Protein AF-A0A921FKG8-F1 (afdb_monomer_lite)

Secondary structure (DSSP, 8-state):
--HHHHHHHHHHT--HHHHHHHHHHTTT-S------HHHHHHHHTTT-

Radius of gyration: 11.28 Å; chains: 1; bounding box: 27×23×23 Å

Structure (mmCIF, N/CA/C/O backbone):
data_AF-A0A921FKG8-F1
#
_entry.id   AF-A0A9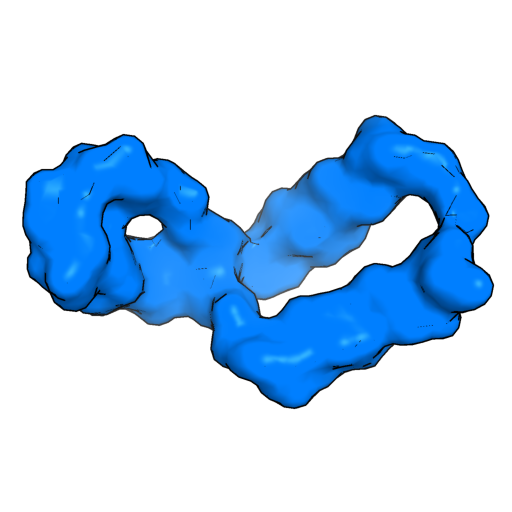21FKG8-F1
#
loop_
_atom_site.group_PDB
_atom_site.id
_atom_site.type_symbol
_atom_site.label_atom_id
_atom_site.label_alt_id
_atom_site.label_comp_id
_atom_site.label_asym_id
_atom_site.label_entity_id
_atom_site.label_seq_id
_atom_site.pdbx_PDB_ins_code
_atom_site.Cartn_x
_atom_site.Cartn_y
_atom_site.Cartn_z
_atom_site.occupancy
_atom_site.B_iso_or_equiv
_atom_site.auth_seq_id
_atom_site.auth_comp_id
_atom_site.auth_asym_id
_atom_site.auth_atom_id
_atom_site.pdbx_PDB_model_num
ATOM 1 N N . MET A 1 1 ? -13.558 -5.741 8.517 1.00 72.25 1 MET A N 1
ATOM 2 C CA . MET A 1 1 ? -12.242 -5.233 8.991 1.00 72.25 1 MET A CA 1
ATOM 3 C C . MET A 1 1 ? -12.329 -3.702 9.115 1.00 72.25 1 MET A C 1
ATOM 5 O O . MET A 1 1 ? -13.175 -3.140 8.439 1.00 72.25 1 MET A O 1
ATOM 9 N N . ASN A 1 2 ? -11.574 -3.018 9.991 1.00 87.06 2 ASN A N 1
ATOM 10 C CA . ASN A 1 2 ? -11.588 -1.540 10.079 1.00 87.06 2 ASN A CA 1
ATOM 11 C C . ASN A 1 2 ? -10.388 -0.930 9.321 1.00 87.06 2 ASN A C 1
ATOM 13 O O . ASN A 1 2 ? -9.487 -1.658 8.896 1.00 87.06 2 ASN A O 1
ATOM 17 N N . ILE A 1 3 ? -10.388 0.387 9.087 1.00 88.50 3 ILE A N 1
ATOM 18 C CA . ILE A 1 3 ? -9.365 1.022 8.237 1.00 88.50 3 ILE A CA 1
ATOM 19 C C . ILE A 1 3 ? -7.951 0.929 8.829 1.00 88.50 3 ILE A C 1
ATOM 21 O O . ILE A 1 3 ? -6.969 0.882 8.090 1.00 88.50 3 ILE A O 1
ATOM 25 N N . GLU A 1 4 ? -7.833 0.865 10.154 1.00 91.06 4 GLU A N 1
ATOM 26 C CA . GLU A 1 4 ? -6.550 0.728 10.843 1.00 91.06 4 GLU A CA 1
ATOM 27 C C . GLU A 1 4 ? -5.977 -0.680 10.684 1.00 91.06 4 GLU A C 1
A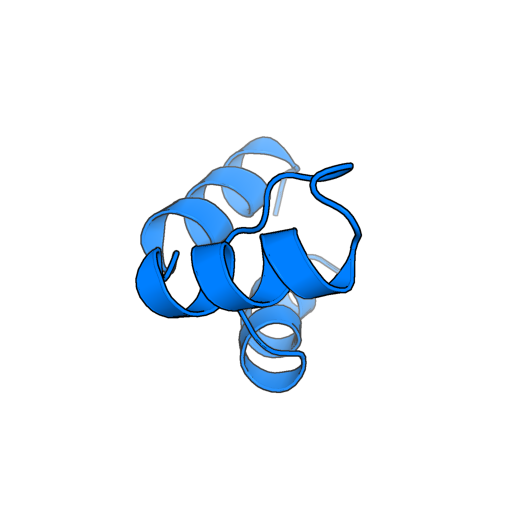TOM 29 O O . GLU A 1 4 ? -4.794 -0.835 10.380 1.00 91.06 4 GLU A O 1
ATOM 34 N N . THR A 1 5 ? -6.813 -1.711 10.818 1.00 90.69 5 THR A N 1
ATOM 35 C CA . THR A 1 5 ? -6.431 -3.099 10.551 1.00 90.69 5 THR A CA 1
ATOM 36 C C . THR A 1 5 ? -6.045 -3.276 9.087 1.00 90.69 5 THR A C 1
ATOM 38 O O . THR A 1 5 ? -5.013 -3.876 8.810 1.00 90.69 5 THR A O 1
ATOM 41 N N . LEU A 1 6 ? -6.797 -2.678 8.153 1.00 90.31 6 LEU A N 1
ATOM 42 C CA . LEU A 1 6 ? -6.454 -2.688 6.730 1.00 90.31 6 LEU A CA 1
ATOM 43 C C . LEU A 1 6 ? -5.046 -2.110 6.522 1.00 90.31 6 LEU A C 1
ATOM 45 O O . LEU A 1 6 ? -4.185 -2.782 5.966 1.00 90.31 6 LEU A O 1
ATOM 49 N N . LYS A 1 7 ? -4.762 -0.912 7.048 1.00 92.00 7 LYS A N 1
ATOM 50 C CA . LYS A 1 7 ? -3.426 -0.299 6.946 1.00 92.00 7 LYS A CA 1
ATOM 51 C C . LYS A 1 7 ? -2.320 -1.192 7.515 1.00 92.00 7 LYS A C 1
ATOM 53 O O . LYS A 1 7 ? -1.272 -1.300 6.888 1.00 92.00 7 LYS A O 1
ATOM 58 N N . LYS A 1 8 ? -2.544 -1.861 8.653 1.00 93.44 8 LYS A N 1
ATOM 59 C CA . LYS A 1 8 ? -1.570 -2.807 9.231 1.00 93.44 8 LYS A CA 1
ATOM 60 C C . LYS A 1 8 ? -1.307 -4.000 8.312 1.00 93.44 8 LYS A C 1
ATOM 62 O O . LYS A 1 8 ? -0.149 -4.333 8.092 1.00 93.44 8 LYS A O 1
ATOM 67 N N . GLU A 1 9 ? -2.349 -4.593 7.736 1.00 91.88 9 GLU A N 1
ATOM 68 C CA . GLU A 1 9 ? -2.220 -5.722 6.804 1.00 91.88 9 GLU A CA 1
ATOM 69 C C . GLU A 1 9 ? -1.478 -5.342 5.512 1.00 91.88 9 GLU A C 1
ATOM 71 O O . GLU A 1 9 ? -0.713 -6.148 4.977 1.00 91.88 9 GLU A O 1
ATOM 76 N N . PHE A 1 10 ? -1.685 -4.114 5.025 1.00 92.81 10 PHE A N 1
ATOM 77 C CA . PHE A 1 10 ? -0.943 -3.548 3.897 1.00 92.81 10 PHE A CA 1
ATOM 78 C C . PHE A 1 10 ? 0.529 -3.307 4.243 1.00 92.81 10 PHE A C 1
ATOM 80 O O . PHE A 1 10 ? 1.402 -3.720 3.482 1.00 92.81 10 PHE A O 1
ATOM 87 N N . SER A 1 11 ? 0.811 -2.695 5.398 1.00 93.06 11 SER A N 1
ATOM 88 C CA . SER A 1 11 ? 2.181 -2.454 5.863 1.00 93.06 11 SER A CA 1
ATOM 89 C C . SER A 1 11 ? 2.950 -3.753 6.116 1.00 93.06 11 SER A C 1
ATOM 91 O O . SER A 1 11 ? 4.114 -3.849 5.749 1.00 93.06 11 SER A O 1
ATOM 93 N N . ALA A 1 12 ? 2.310 -4.772 6.696 1.00 93.12 12 ALA A N 1
ATOM 94 C CA . ALA A 1 12 ? 2.947 -6.055 7.006 1.00 93.12 12 ALA A CA 1
ATOM 95 C C . ALA A 1 12 ? 3.392 -6.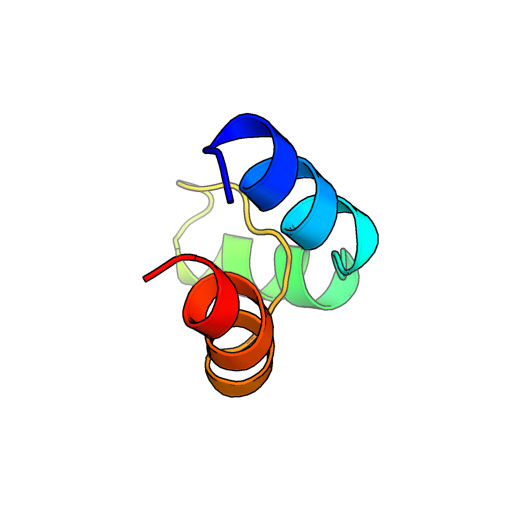836 5.758 1.00 93.12 12 ALA A C 1
ATOM 97 O O . ALA A 1 12 ? 4.284 -7.674 5.841 1.00 93.12 12 ALA A O 1
ATOM 98 N N . ARG A 1 13 ? 2.768 -6.573 4.604 1.00 91.50 13 ARG A N 1
ATOM 99 C CA . ARG A 1 13 ? 3.107 -7.196 3.315 1.00 91.50 13 ARG A CA 1
ATOM 100 C C . ARG A 1 13 ? 3.822 -6.235 2.369 1.00 91.50 13 ARG A C 1
ATOM 102 O O . ARG A 1 13 ? 3.956 -6.541 1.187 1.00 91.50 13 ARG A O 1
ATOM 109 N N . ALA A 1 14 ? 4.239 -5.069 2.858 1.00 93.31 14 ALA A N 1
ATOM 110 C CA . ALA A 1 14 ? 4.869 -4.063 2.025 1.00 93.31 14 ALA A CA 1
ATOM 111 C C . ALA A 1 14 ? 6.170 -4.589 1.403 1.00 93.31 14 ALA A C 1
ATOM 113 O O . ALA A 1 14 ? 6.919 -5.345 2.021 1.00 93.31 14 ALA A O 1
ATOM 114 N N . ASN A 1 15 ? 6.437 -4.168 0.171 1.00 93.06 15 ASN A N 1
ATOM 115 C CA . ASN A 1 15 ? 7.663 -4.480 -0.547 1.00 93.06 15 ASN A CA 1
ATOM 116 C C . ASN A 1 15 ? 8.317 -3.172 -1.000 1.00 93.06 15 ASN A C 1
ATOM 118 O O . ASN A 1 15 ? 7.863 -2.537 -1.952 1.00 93.06 15 ASN A O 1
ATOM 122 N N . GLU A 1 16 ? 9.373 -2.763 -0.301 1.00 89.94 16 GLU A N 1
ATOM 123 C CA . GLU A 1 16 ? 10.046 -1.481 -0.537 1.00 89.94 16 GLU A CA 1
ATOM 124 C C . GLU A 1 16 ? 10.711 -1.400 -1.914 1.00 89.94 16 GLU A C 1
ATOM 126 O O . GLU A 1 16 ? 10.685 -0.349 -2.551 1.00 89.94 16 GLU A O 1
ATOM 131 N N . GLU A 1 17 ? 11.239 -2.512 -2.424 1.00 90.19 17 GLU A N 1
ATOM 132 C CA . GLU A 1 17 ? 11.862 -2.567 -3.748 1.00 90.19 17 GLU A CA 1
ATOM 133 C C . GLU A 1 17 ? 10.831 -2.241 -4.837 1.00 90.19 17 GLU A C 1
ATOM 135 O O . GLU A 1 17 ? 10.989 -1.289 -5.607 1.00 90.19 17 GLU A O 1
ATOM 140 N N . LYS A 1 18 ? 9.694 -2.949 -4.831 1.00 89.12 18 LYS A N 1
ATOM 141 C CA . LYS A 1 18 ? 8.574 -2.671 -5.742 1.00 89.12 18 LYS A CA 1
ATOM 142 C C . LYS A 1 18 ? 7.986 -1.277 -5.513 1.00 89.12 18 LYS A C 1
ATOM 144 O O . LYS A 1 18 ? 7.570 -0.628 -6.472 1.00 89.12 18 LYS A O 1
ATOM 149 N N . ALA A 1 19 ? 7.931 -0.808 -4.266 1.00 90.25 19 ALA A N 1
ATOM 150 C CA . ALA A 1 19 ? 7.444 0.529 -3.946 1.00 90.25 19 ALA A CA 1
ATOM 151 C C . ALA A 1 19 ? 8.309 1.606 -4.608 1.00 90.25 19 ALA A C 1
ATOM 153 O O . ALA A 1 19 ? 7.765 2.461 -5.301 1.00 90.25 19 ALA A O 1
ATOM 154 N N . ASN A 1 20 ? 9.634 1.518 -4.485 1.00 87.81 20 ASN A N 1
ATOM 155 C CA . ASN A 1 20 ? 10.569 2.470 -5.085 1.00 87.81 20 ASN A CA 1
ATOM 156 C C . ASN A 1 20 ? 10.442 2.522 -6.615 1.00 87.81 20 ASN A C 1
ATOM 158 O O . ASN A 1 20 ? 10.444 3.607 -7.200 1.00 87.81 20 ASN A O 1
ATOM 162 N N . HIS A 1 21 ? 10.221 1.376 -7.268 1.00 86.88 21 HIS A N 1
ATOM 163 C CA . HIS A 1 21 ? 9.919 1.339 -8.702 1.00 86.88 21 HIS A CA 1
ATOM 164 C C . HIS A 1 21 ? 8.607 2.066 -9.062 1.00 86.88 21 HIS A C 1
ATOM 166 O O . HIS A 1 21 ? 8.540 2.769 -10.073 1.00 86.88 21 HIS A O 1
ATOM 172 N N . LEU A 1 22 ? 7.563 1.934 -8.239 1.00 84.25 22 LEU A N 1
ATOM 173 C CA . LEU A 1 22 ? 6.260 2.576 -8.469 1.00 84.25 22 LEU A CA 1
ATOM 174 C C . LEU A 1 22 ? 6.268 4.081 -8.179 1.00 84.25 22 LEU A C 1
ATOM 176 O O . LEU A 1 22 ? 5.566 4.841 -8.851 1.00 84.25 22 LEU A O 1
ATOM 180 N N . VAL A 1 23 ? 7.074 4.522 -7.213 1.00 86.75 23 VAL A N 1
ATOM 181 C CA . VAL A 1 23 ? 7.250 5.942 -6.886 1.00 86.75 23 VAL A CA 1
ATOM 182 C C . VAL A 1 23 ? 7.736 6.709 -8.127 1.00 86.75 23 VAL A C 1
ATOM 184 O O . VAL A 1 23 ? 7.173 7.755 -8.457 1.00 86.75 23 VAL A O 1
ATOM 187 N N . GLY A 1 24 ? 8.685 6.149 -8.889 1.00 85.38 24 GLY A N 1
ATOM 188 C CA . GLY A 1 24 ? 9.159 6.736 -10.148 1.00 85.38 24 GLY A CA 1
ATOM 189 C C . GLY A 1 24 ? 8.076 6.831 -11.232 1.00 85.38 24 GLY A C 1
ATOM 190 O O . GLY A 1 24 ? 7.963 7.857 -11.905 1.00 85.38 24 GLY A O 1
ATOM 191 N N . TYR A 1 25 ? 7.222 5.808 -11.355 1.00 86.88 25 TYR A N 1
ATOM 192 C CA . TYR A 1 25 ? 6.107 5.793 -12.313 1.00 86.88 25 TYR A CA 1
ATOM 193 C C . TYR A 1 25 ? 5.115 6.941 -12.069 1.00 86.88 25 TYR A C 1
ATOM 195 O O . TYR A 1 25 ? 4.653 7.584 -13.011 1.00 86.88 25 TYR A O 1
ATOM 203 N N . MET A 1 26 ? 4.847 7.259 -10.801 1.00 88.75 26 MET A N 1
ATOM 204 C CA . MET A 1 26 ? 3.928 8.331 -10.403 1.00 88.75 26 MET A CA 1
ATOM 205 C C . MET A 1 26 ? 4.635 9.659 -10.099 1.00 88.75 26 MET A C 1
ATOM 207 O O . MET A 1 26 ? 4.111 10.480 -9.346 1.00 88.75 26 MET A O 1
ATOM 211 N N . ARG A 1 27 ? 5.828 9.885 -10.671 1.00 90.19 27 ARG A N 1
ATOM 212 C CA . ARG A 1 27 ? 6.605 11.134 -10.524 1.00 90.19 27 ARG A CA 1
ATOM 213 C C . ARG A 1 27 ? 6.826 11.546 -9.062 1.00 90.19 27 ARG A C 1
ATOM 215 O O . ARG A 1 27 ? 6.817 12.731 -8.743 1.00 90.19 27 ARG A O 1
ATOM 222 N N . ASN A 1 28 ? 7.012 10.567 -8.179 1.00 90.00 28 ASN A N 1
ATOM 223 C CA . ASN A 1 28 ? 7.217 10.741 -6.741 1.00 90.00 28 ASN A CA 1
ATOM 224 C C . ASN A 1 28 ? 6.064 11.451 -5.996 1.00 90.00 28 ASN A C 1
ATOM 226 O O . ASN A 1 28 ? 6.284 12.017 -4.930 1.00 90.00 28 ASN A O 1
ATOM 230 N N . GLN A 1 29 ? 4.836 11.438 -6.529 1.00 92.25 29 GLN A N 1
ATOM 231 C CA . GLN A 1 29 ? 3.696 12.126 -5.900 1.00 92.25 29 GLN A CA 1
ATOM 232 C C . GLN A 1 29 ? 3.038 11.333 -4.766 1.00 92.25 29 GLN A C 1
ATOM 234 O O . GLN A 1 29 ? 2.309 11.900 -3.955 1.00 92.25 29 GLN A O 1
ATOM 239 N N . PHE A 1 30 ? 3.277 10.023 -4.711 1.00 91.19 30 PHE A N 1
ATOM 240 C CA . PHE A 1 30 ? 2.629 9.132 -3.757 1.00 91.19 30 PHE A CA 1
ATOM 241 C C . PHE A 1 30 ? 3.620 8.131 -3.179 1.00 91.19 30 PHE A C 1
ATOM 243 O O . PHE A 1 30 ? 4.538 7.676 -3.864 1.00 91.19 30 PHE A O 1
ATOM 250 N N . LEU A 1 31 ? 3.375 7.755 -1.926 1.00 88.69 31 LEU A N 1
ATOM 251 C CA . LEU A 1 31 ? 4.028 6.624 -1.281 1.00 88.69 31 LEU A CA 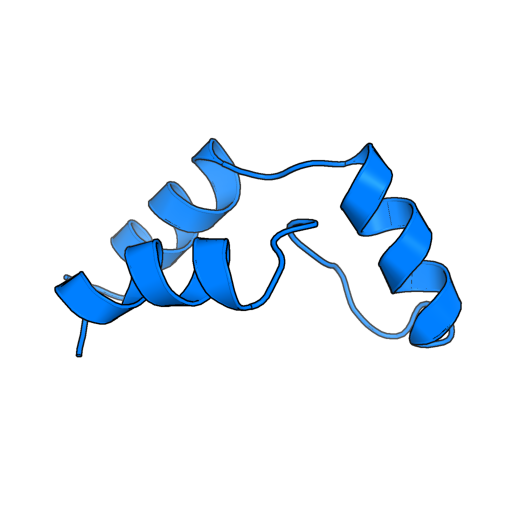1
ATOM 252 C C . LEU A 1 31 ? 3.258 5.344 -1.602 1.00 88.69 31 LEU A C 1
ATOM 254 O O . LEU A 1 31 ? 2.025 5.328 -1.606 1.00 88.69 31 LEU A O 1
ATOM 258 N N . PHE A 1 32 ? 3.991 4.264 -1.850 1.00 92.75 32 PHE A N 1
ATOM 259 C CA . PHE A 1 32 ? 3.424 2.970 -2.207 1.00 92.75 32 PHE A CA 1
ATOM 260 C C . PHE A 1 32 ? 3.843 1.899 -1.208 1.00 92.75 32 PHE A C 1
ATOM 262 O O . PHE A 1 32 ? 4.968 1.890 -0.730 1.00 92.75 32 PHE A O 1
ATOM 269 N N . TYR A 1 33 ? 2.952 0.937 -0.970 1.00 93.81 33 TYR A N 1
ATOM 270 C CA . TYR A 1 33 ? 3.290 -0.302 -0.262 1.00 93.81 33 TYR A CA 1
ATOM 271 C C . TYR A 1 33 ? 3.993 -1.333 -1.164 1.00 93.81 33 TYR A C 1
ATOM 273 O O . TYR A 1 33 ? 4.335 -2.412 -0.703 1.00 93.81 33 TYR A O 1
ATOM 281 N N . GLY A 1 34 ? 4.166 -1.054 -2.462 1.00 93.62 34 GLY A N 1
ATOM 282 C CA . GLY A 1 34 ? 4.811 -1.987 -3.398 1.00 93.62 34 GLY A CA 1
ATOM 283 C C . GLY A 1 34 ? 3.985 -3.226 -3.758 1.00 93.62 34 GLY A C 1
ATOM 284 O O . GLY A 1 34 ? 4.518 -4.179 -4.319 1.00 93.62 34 GLY A O 1
ATOM 285 N N . LEU A 1 35 ? 2.687 -3.216 -3.451 1.00 92.88 35 LEU A N 1
ATOM 286 C CA . LEU A 1 35 ? 1.769 -4.327 -3.696 1.00 92.88 35 LEU A CA 1
A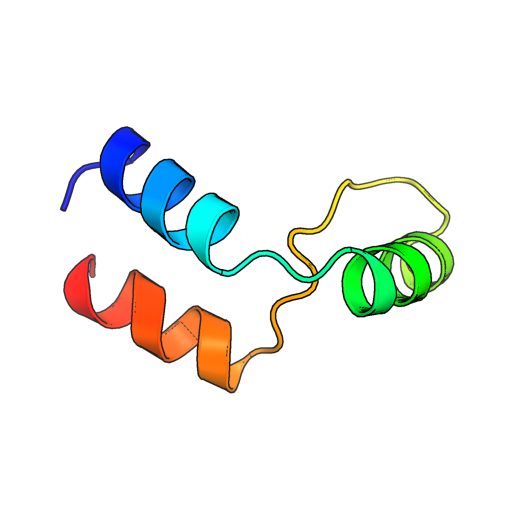TOM 287 C C . LEU A 1 35 ? 1.079 -4.193 -5.054 1.00 92.88 35 LEU A C 1
ATOM 289 O O . LEU A 1 35 ? 0.480 -3.158 -5.366 1.00 92.88 35 LEU A O 1
ATOM 293 N N . GLN A 1 36 ? 1.118 -5.259 -5.849 1.00 90.12 36 GLN A N 1
ATOM 294 C CA . GLN A 1 36 ? 0.441 -5.318 -7.141 1.00 90.12 36 GLN A CA 1
ATOM 295 C C . GLN A 1 36 ? -1.052 -5.636 -6.982 1.00 90.12 36 GLN A C 1
ATOM 297 O O . GLN A 1 36 ? -1.530 -6.047 -5.924 1.00 90.12 36 GLN A O 1
ATOM 302 N N . THR A 1 37 ? -1.819 -5.442 -8.057 1.00 90.50 37 THR A N 1
ATOM 303 C CA . THR A 1 37 ? -3.283 -5.593 -8.053 1.00 90.50 37 THR A CA 1
ATOM 304 C C . THR A 1 37 ? -3.790 -6.928 -7.476 1.00 90.50 37 THR A C 1
ATOM 306 O O . THR A 1 37 ? -4.750 -6.871 -6.705 1.00 90.50 37 THR A O 1
ATOM 309 N N . PRO A 1 38 ? -3.198 -8.105 -7.776 1.00 92.00 38 PRO A N 1
ATOM 310 C CA . PRO A 1 38 ? -3.649 -9.373 -7.193 1.00 92.00 38 PRO A CA 1
ATOM 311 C C . PRO A 1 38 ? -3.445 -9.443 -5.672 1.00 92.00 38 PRO A C 1
ATOM 313 O O . PRO A 1 38 ? -4.371 -9.790 -4.943 1.00 92.00 38 PRO A O 1
ATOM 316 N N . GLU A 1 39 ? -2.268 -9.039 -5.188 1.00 90.81 39 GLU A N 1
ATOM 317 C CA . GLU A 1 39 ? -1.918 -9.035 -3.759 1.00 90.81 39 GLU A CA 1
ATOM 318 C C . GLU A 1 39 ? -2.815 -8.058 -2.990 1.00 90.81 39 GLU A C 1
ATOM 320 O O . GLU A 1 39 ? -3.390 -8.390 -1.956 1.00 90.81 39 GLU A O 1
ATOM 325 N N . ARG A 1 40 ? -3.018 -6.862 -3.555 1.00 91.50 40 ARG A N 1
ATOM 326 C CA . ARG A 1 40 ? -3.910 -5.844 -2.999 1.00 91.50 40 ARG A CA 1
ATOM 327 C C . ARG A 1 40 ? -5.345 -6.357 -2.873 1.00 91.50 40 ARG A C 1
ATOM 329 O O . ARG A 1 40 ? -5.959 -6.161 -1.827 1.00 91.50 40 ARG A O 1
ATOM 336 N N . ARG A 1 41 ? -5.863 -7.014 -3.920 1.00 91.75 41 ARG A N 1
ATOM 337 C CA . ARG A 1 41 ? -7.203 -7.626 -3.938 1.00 91.75 41 ARG A CA 1
ATOM 338 C C . ARG A 1 41 ? -7.370 -8.643 -2.823 1.00 91.75 41 ARG A C 1
ATOM 340 O O . ARG A 1 41 ? -8.345 -8.547 -2.092 1.00 91.75 41 ARG A O 1
ATOM 347 N N . ALA A 1 42 ? -6.409 -9.544 -2.643 1.00 90.38 42 ALA A N 1
ATOM 348 C CA . ALA A 1 42 ? -6.473 -10.548 -1.584 1.00 90.38 42 ALA A CA 1
ATOM 349 C C . ALA A 1 42 ? -6.584 -9.932 -0.174 1.00 90.38 42 ALA A C 1
ATOM 351 O O . ALA A 1 42 ? -7.266 -10.484 0.685 1.00 90.38 42 ALA A O 1
ATOM 352 N N . ILE A 1 43 ? -5.961 -8.770 0.059 1.00 89.62 43 ILE A N 1
ATOM 353 C CA . ILE A 1 43 ? -5.988 -8.091 1.364 1.00 89.62 43 ILE A CA 1
ATOM 354 C C . ILE A 1 43 ? -7.341 -7.418 1.620 1.00 89.62 43 ILE A C 1
ATOM 356 O O . ILE A 1 43 ? -7.948 -7.631 2.670 1.00 89.62 43 ILE A O 1
ATOM 360 N N . TYR A 1 44 ? -7.831 -6.599 0.681 1.00 87.31 44 TYR A N 1
ATOM 361 C CA . TYR A 1 44 ? -9.066 -5.839 0.909 1.00 87.31 44 TYR A CA 1
ATOM 362 C C . TYR A 1 44 ? -10.342 -6.644 0.642 1.00 87.31 44 TYR A C 1
ATOM 364 O O . TYR A 1 44 ? -11.410 -6.212 1.055 1.00 87.31 44 TYR A O 1
ATOM 372 N N . HIS A 1 45 ? -10.286 -7.791 -0.041 1.00 85.75 45 HIS A N 1
ATOM 373 C 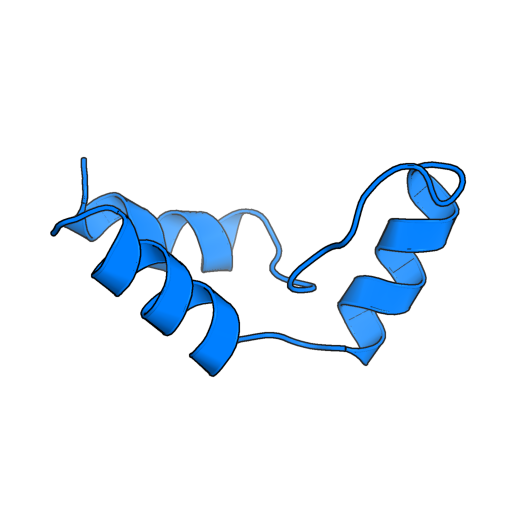CA . HIS A 1 45 ? -11.489 -8.598 -0.285 1.00 85.75 45 HIS A CA 1
ATOM 374 C C . HIS A 1 45 ? -12.101 -9.148 1.012 1.00 85.75 45 HIS A C 1
ATOM 376 O O . HIS A 1 45 ? -13.290 -9.401 1.064 1.00 85.75 45 HIS A O 1
ATOM 382 N N . ASN A 1 46 ? -11.312 -9.253 2.087 1.00 72.56 46 ASN A N 1
ATOM 383 C CA . ASN A 1 46 ? -11.815 -9.563 3.432 1.00 72.56 46 ASN A CA 1
ATOM 384 C C . ASN A 1 46 ? -12.390 -8.328 4.167 1.00 72.56 46 ASN A C 1
ATOM 386 O O . ASN A 1 46 ? -12.840 -8.422 5.311 1.00 72.56 46 ASN A O 1
ATOM 390 N N . PHE A 1 47 ? -12.283 -7.141 3.563 1.00 75.25 47 PHE A N 1
ATOM 391 C CA . PHE A 1 47 ? -12.746 -5.863 4.108 1.00 75.25 47 PHE A CA 1
ATOM 392 C C . PHE A 1 47 ? -14.071 -5.398 3.492 1.00 75.25 47 PHE A C 1
ATOM 394 O O . PHE A 1 47 ? -14.871 -4.826 4.230 1.00 75.25 47 PHE A O 1
ATOM 401 N N . LEU A 1 48 ? -14.253 -5.596 2.180 1.00 69.19 48 LEU A N 1
ATOM 402 C CA . LEU A 1 48 ? -15.445 -5.230 1.400 1.00 69.19 48 LEU A CA 1
ATOM 403 C C . LEU A 1 48 ? -16.455 -6.376 1.358 1.00 69.19 48 LEU A C 1
ATOM 405 O O . LEU A 1 48 ? -17.660 -6.067 1.450 1.00 69.19 48 LEU A O 1
#

Sequence (48 aa):
MNIETLKKEFSARANEEKANHLVGYMRNQFLFYGLQTPERRAIYHNFL

Organism: NCBI:txid47770

InterPro domains:
  IPR014825 DNA alkylation repair enzyme [PF08713] (6-47)

pLDDT: mean 88.8, std 5.52, range [69.19, 93.81]

Foldseek 3Di:
DDPVVLVVLLQVQADVVLQVVVCVVVVVPDGDSSDDPVRNCVSCVVVD